Protein AF-A0A8W8KBP3-F1 (afdb_monomer_lite)

InterPro domains:
  IPR012340 Nucleic acid-binding, OB-fold [G3DSA:2.40.50.140] (1-63)
  IPR012340 Nucleic acid-binding, OB-fold [SSF50249] (2-58)

Radius of gyration: 18.98 Å; chains: 1; bounding box: 40×26×68 Å

Organism: Magallana gigas (NCBI:txid29159)

Structure (mmCIF, N/CA/C/O backbone):
data_AF-A0A8W8KBP3-F1
#
_entry.id   AF-A0A8W8KBP3-F1
#
loop_
_atom_site.group_PDB
_atom_site.id
_atom_site.type_symbol
_atom_site.label_atom_id
_atom_site.label_alt_id
_atom_site.label_comp_id
_atom_site.label_asym_id
_atom_site.label_entity_id
_atom_site.label_seq_id
_atom_site.pdbx_PDB_ins_code
_atom_site.Cartn_x
_atom_site.Cartn_y
_atom_site.Cartn_z
_atom_site.occupancy
_atom_site.B_iso_or_equiv
_atom_site.auth_seq_id
_atom_site.auth_comp_id
_atom_site.auth_asym_id
_atom_site.auth_atom_id
_atom_site.pdbx_PDB_model_num
ATOM 1 N N . LEU A 1 1 ? 0.938 -10.047 -3.926 1.00 92.31 1 LEU A N 1
ATOM 2 C CA . LEU A 1 1 ? 1.509 -10.895 -5.000 1.00 92.31 1 LEU A CA 1
ATOM 3 C C . LEU A 1 1 ? 0.860 -10.536 -6.331 1.00 92.31 1 LEU A C 1
ATOM 5 O O . LEU A 1 1 ? -0.347 -10.329 -6.359 1.00 92.31 1 LEU A O 1
ATOM 9 N N . ILE A 1 2 ? 1.634 -10.476 -7.415 1.00 94.94 2 ILE A N 1
ATOM 10 C CA . ILE A 1 2 ? 1.160 -10.215 -8.781 1.00 94.94 2 ILE A CA 1
ATOM 11 C C . ILE A 1 2 ? 1.545 -11.420 -9.650 1.00 94.94 2 ILE A C 1
ATOM 13 O O . ILE A 1 2 ? 2.617 -11.427 -10.263 1.00 94.94 2 ILE A O 1
ATOM 17 N N . PRO A 1 3 ? 0.685 -12.458 -9.703 1.00 94.19 3 PRO A N 1
ATOM 18 C CA . PRO A 1 3 ? 1.053 -13.760 -10.260 1.00 94.19 3 PRO A CA 1
ATOM 19 C C . PRO A 1 3 ? 1.500 -13.702 -11.721 1.00 94.19 3 PRO A C 1
ATOM 21 O O . PRO A 1 3 ? 2.445 -14.385 -12.094 1.00 94.19 3 PRO A O 1
ATOM 24 N N . LYS A 1 4 ? 0.874 -12.834 -12.530 1.00 93.56 4 LYS A N 1
ATOM 25 C CA . LYS A 1 4 ? 1.176 -12.682 -13.964 1.00 93.56 4 LYS A CA 1
ATOM 26 C C . LYS A 1 4 ? 2.659 -12.404 -14.246 1.00 93.56 4 LYS A C 1
ATOM 28 O O . LYS A 1 4 ? 3.156 -12.819 -15.285 1.00 93.56 4 LYS A O 1
ATOM 33 N N . TYR A 1 5 ? 3.340 -11.703 -13.342 1.00 93.06 5 TYR A N 1
ATOM 34 C CA . TYR A 1 5 ? 4.740 -11.309 -13.510 1.00 93.06 5 TYR A CA 1
ATOM 35 C C . TYR A 1 5 ? 5.677 -12.004 -12.514 1.00 93.06 5 TYR A C 1
ATOM 37 O O . TYR A 1 5 ? 6.870 -11.728 -12.525 1.00 93.06 5 TYR A O 1
ATOM 45 N N . GLY A 1 6 ? 5.154 -12.866 -11.632 1.00 93.94 6 GLY A N 1
ATOM 46 C CA . GLY A 1 6 ? 5.939 -13.457 -10.544 1.00 93.94 6 GLY A CA 1
ATOM 47 C C . GLY A 1 6 ? 6.524 -12.415 -9.582 1.00 93.94 6 GLY A C 1
ATOM 48 O O . GLY A 1 6 ? 7.586 -12.643 -9.016 1.00 93.94 6 GLY A O 1
ATOM 49 N N . LEU A 1 7 ? 5.865 -11.259 -9.430 1.00 93.31 7 LEU A N 1
ATOM 50 C CA . LEU A 1 7 ? 6.360 -10.143 -8.623 1.00 93.31 7 LEU A CA 1
ATOM 51 C C . LEU A 1 7 ? 5.599 -10.015 -7.307 1.00 93.31 7 LEU A C 1
ATOM 53 O O . LEU A 1 7 ? 4.368 -10.088 -7.258 1.00 93.31 7 LEU A O 1
ATOM 57 N N . GLU A 1 8 ? 6.339 -9.725 -6.249 1.00 94.12 8 GLU A N 1
ATOM 58 C CA . GLU A 1 8 ? 5.795 -9.230 -4.992 1.00 94.12 8 GLU A CA 1
ATOM 59 C C . GLU A 1 8 ? 5.972 -7.718 -4.929 1.00 94.12 8 GLU A C 1
ATOM 61 O O . GLU A 1 8 ? 6.976 -7.170 -5.380 1.00 94.12 8 GLU A O 1
ATOM 66 N N . ALA A 1 9 ? 4.954 -7.030 -4.425 1.00 92.62 9 ALA A N 1
ATOM 67 C CA . ALA A 1 9 ? 4.946 -5.584 -4.381 1.00 92.62 9 ALA A CA 1
ATOM 68 C C . ALA A 1 9 ? 4.198 -5.116 -3.136 1.00 92.62 9 ALA A C 1
ATOM 70 O O . ALA A 1 9 ? 3.154 -5.674 -2.788 1.00 92.62 9 ALA A O 1
ATOM 71 N N . THR A 1 10 ? 4.740 -4.090 -2.488 1.00 93.75 10 THR A N 1
ATOM 72 C CA . THR A 1 10 ? 4.182 -3.511 -1.266 1.00 93.75 10 THR A CA 1
ATOM 73 C C . THR A 1 10 ? 3.293 -2.332 -1.624 1.00 93.75 10 THR A C 1
ATOM 75 O O . THR A 1 10 ? 3.742 -1.413 -2.313 1.00 93.75 10 THR A O 1
ATOM 78 N N . LEU A 1 11 ? 2.048 -2.354 -1.148 1.00 93.06 11 LEU A N 1
ATOM 79 C CA . LEU A 1 11 ? 1.147 -1.205 -1.163 1.00 93.06 11 LEU A CA 1
ATOM 80 C C . LEU A 1 11 ? 1.235 -0.511 0.195 1.00 93.06 11 LEU A C 1
ATOM 82 O O . LEU A 1 11 ? 0.902 -1.103 1.217 1.00 93.06 11 LEU A O 1
ATOM 86 N N . TYR A 1 12 ? 1.700 0.733 0.200 1.00 92.12 12 TYR A N 1
ATOM 87 C CA . TYR A 1 12 ? 1.754 1.538 1.414 1.00 92.12 12 TYR A CA 1
ATOM 88 C C . TYR A 1 12 ? 0.391 2.188 1.648 1.00 92.12 12 TYR A C 1
ATOM 90 O O . TYR A 1 12 ? -0.088 2.935 0.797 1.00 92.12 12 TYR A O 1
ATOM 98 N N . LEU A 1 13 ? -0.216 1.906 2.800 1.00 89.62 13 LEU A N 1
ATOM 99 C CA . LEU A 1 13 ? -1.507 2.460 3.227 1.00 89.62 13 LEU A CA 1
ATOM 100 C C . LEU A 1 13 ? -1.344 3.794 3.977 1.00 89.62 13 LEU A C 1
ATOM 102 O O . LEU A 1 13 ? -2.099 4.096 4.893 1.00 89.62 13 LEU A O 1
ATOM 106 N N . ASP A 1 14 ? -0.325 4.572 3.614 1.00 80.81 14 ASP A N 1
ATOM 107 C CA . ASP A 1 14 ? -0.075 5.888 4.196 1.00 80.81 14 ASP A CA 1
ATOM 108 C C . ASP A 1 14 ? -0.717 6.957 3.312 1.00 80.81 14 ASP A C 1
ATOM 110 O O . ASP A 1 14 ? -0.394 7.087 2.125 1.00 80.81 14 ASP A O 1
ATOM 114 N N . SER A 1 15 ? -1.653 7.708 3.884 1.00 78.25 15 SER A N 1
ATOM 115 C CA . SER A 1 15 ? -2.262 8.848 3.224 1.00 78.25 15 SER A CA 1
ATOM 116 C C . SER A 1 15 ? -2.594 9.946 4.217 1.00 78.25 15 SER A C 1
ATOM 118 O O . SER A 1 15 ? -3.060 9.704 5.324 1.00 78.25 15 SER A O 1
ATOM 120 N N . LYS A 1 16 ? -2.435 11.193 3.772 1.00 81.25 16 LYS A N 1
ATOM 121 C CA . LYS A 1 16 ? -2.890 12.368 4.526 1.00 81.25 16 LYS A CA 1
ATOM 122 C C . LYS A 1 16 ? -4.409 12.543 4.483 1.00 81.25 16 LYS A C 1
ATOM 124 O O . LYS A 1 16 ? -4.946 13.328 5.256 1.00 81.25 16 LYS A O 1
ATOM 129 N N . THR A 1 17 ? -5.078 11.894 3.531 1.00 83.12 17 THR A N 1
ATOM 130 C CA . THR A 1 17 ? -6.500 12.106 3.218 1.00 83.12 17 THR A CA 1
ATOM 131 C C . THR A 1 17 ? -7.410 11.014 3.758 1.00 83.12 17 THR A C 1
ATOM 133 O O . THR A 1 17 ? -8.594 11.273 3.948 1.00 83.12 17 THR A O 1
ATOM 136 N N . VAL A 1 18 ?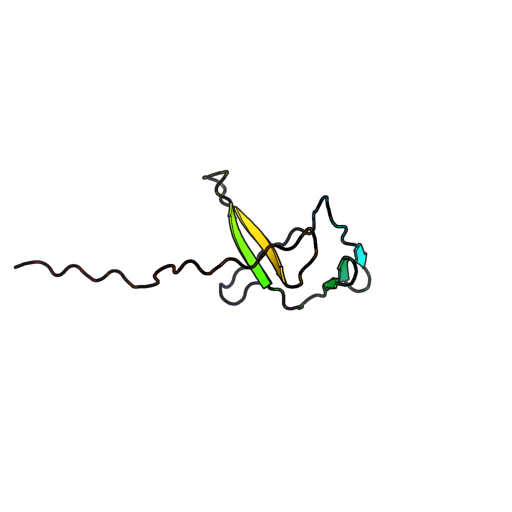 -6.885 9.809 3.989 1.00 89.94 18 VAL A N 1
ATOM 137 C CA . VAL A 1 18 ? -7.666 8.657 4.444 1.00 89.94 18 VAL A CA 1
ATOM 138 C C . VAL A 1 18 ? -6.940 7.930 5.563 1.00 89.94 18 VAL A C 1
ATOM 140 O O . VAL A 1 18 ? -5.714 7.835 5.551 1.00 89.94 18 VAL A O 1
ATOM 143 N N . THR A 1 19 ? -7.714 7.388 6.495 1.00 92.88 19 THR A N 1
ATOM 144 C CA . THR A 1 19 ? -7.208 6.596 7.614 1.00 92.88 19 THR A CA 1
ATOM 145 C C . THR A 1 19 ? -7.553 5.132 7.384 1.00 92.88 19 THR A C 1
ATOM 147 O O . THR A 1 19 ? -8.684 4.812 7.010 1.00 92.88 19 THR A O 1
ATOM 150 N N . PHE A 1 20 ? -6.575 4.259 7.606 1.00 93.81 20 PHE A N 1
ATOM 151 C CA . PHE A 1 20 ? -6.772 2.817 7.662 1.00 93.81 20 PHE A CA 1
ATOM 152 C C . PHE A 1 20 ? -6.699 2.367 9.118 1.00 93.81 20 PHE A C 1
ATOM 154 O O . PHE A 1 20 ? -5.743 2.691 9.823 1.00 93.81 20 PHE A O 1
ATOM 161 N N . GLU A 1 21 ? -7.715 1.639 9.561 1.00 94.81 21 GLU A N 1
ATOM 162 C CA . GLU A 1 21 ? -7.761 1.019 10.881 1.00 94.81 21 GLU A CA 1
ATOM 163 C C . GLU A 1 21 ? -7.360 -0.448 10.758 1.00 94.81 21 GLU A C 1
ATOM 165 O O . GLU A 1 21 ? -7.927 -1.192 9.954 1.00 94.81 21 GLU A O 1
ATOM 170 N N . TYR A 1 22 ? -6.367 -0.850 11.548 1.00 95.25 22 TYR A N 1
ATOM 171 C CA . TYR A 1 22 ? -5.886 -2.223 11.580 1.00 95.25 22 TYR A CA 1
ATOM 172 C C . TYR A 1 22 ? -6.558 -2.999 12.712 1.00 95.25 22 TYR A C 1
ATOM 174 O O . TYR A 1 22 ? -6.471 -2.600 13.873 1.00 95.25 22 TYR A O 1
ATOM 182 N N . ASP A 1 23 ? -7.187 -4.121 12.368 1.00 96.00 23 ASP A N 1
ATOM 183 C CA . ASP A 1 23 ? -7.704 -5.097 13.325 1.00 96.00 23 ASP A CA 1
ATOM 184 C C . ASP A 1 23 ? -6.674 -6.220 13.511 1.00 96.00 23 ASP A C 1
ATOM 186 O O . ASP A 1 23 ? -6.399 -6.990 12.585 1.00 96.00 23 ASP A O 1
ATOM 190 N N . GLU A 1 24 ? -6.095 -6.306 14.711 1.00 95.38 24 GLU A N 1
ATOM 191 C CA . GLU A 1 24 ? -5.074 -7.304 15.045 1.00 95.38 24 GLU A CA 1
ATOM 19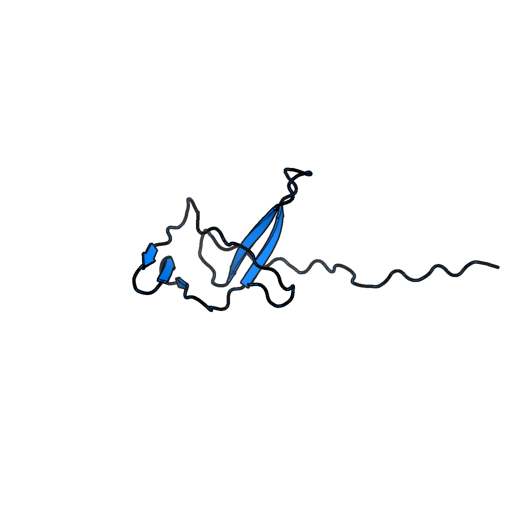2 C C . GLU A 1 24 ? -5.626 -8.727 15.191 1.00 95.38 24 GLU A C 1
ATOM 194 O O . GLU A 1 24 ? -4.871 -9.676 14.993 1.00 95.38 24 GLU A O 1
ATOM 199 N N . GLN A 1 25 ? -6.906 -8.892 15.545 1.00 95.31 25 GLN A N 1
ATOM 200 C CA . GLN A 1 25 ? -7.511 -10.213 15.745 1.00 95.31 25 GLN A CA 1
ATOM 201 C C . GLN A 1 25 ? -7.832 -10.867 14.404 1.00 95.31 25 GLN A C 1
ATOM 203 O O . GLN A 1 25 ? -7.507 -12.031 14.181 1.00 95.31 25 GLN A O 1
ATOM 208 N N . GLU A 1 26 ? -8.430 -10.097 13.497 1.00 94.69 26 GLU A N 1
ATOM 209 C CA . GLU A 1 26 ? -8.860 -10.587 12.185 1.00 94.69 26 GLU A CA 1
ATOM 210 C C . GLU A 1 26 ? -7.792 -10.388 11.093 1.00 94.69 26 GLU A C 1
ATOM 212 O O . GLU A 1 26 ? -7.957 -10.855 9.965 1.00 94.69 26 GLU A O 1
ATOM 217 N N . HIS A 1 27 ? -6.694 -9.689 11.404 1.00 94.56 27 HIS A N 1
ATOM 218 C CA . HIS A 1 27 ? -5.653 -9.285 10.452 1.00 94.56 27 HIS A CA 1
ATOM 219 C C . HIS A 1 27 ? -6.218 -8.537 9.235 1.00 94.56 27 HIS A C 1
ATOM 221 O O . HIS A 1 27 ? -5.847 -8.801 8.085 1.00 94.56 27 HIS A O 1
ATOM 227 N N . THR A 1 28 ? -7.122 -7.587 9.486 1.00 96.25 28 THR A N 1
ATOM 228 C CA . THR A 1 28 ? -7.780 -6.803 8.431 1.00 96.25 28 THR A CA 1
ATOM 229 C C . THR A 1 28 ? -7.404 -5.332 8.489 1.00 96.25 28 THR A C 1
ATOM 231 O O . THR A 1 28 ? -7.058 -4.800 9.539 1.00 96.25 28 THR A O 1
ATOM 234 N N . GLN A 1 29 ? -7.452 -4.674 7.333 1.00 95.44 29 GLN A N 1
ATOM 235 C CA . GLN A 1 29 ? -7.276 -3.227 7.211 1.00 95.44 29 GLN A CA 1
ATOM 236 C C . GLN A 1 29 ? -8.589 -2.632 6.713 1.00 95.44 29 GLN A C 1
ATOM 238 O O . GLN A 1 29 ? -9.063 -3.014 5.643 1.00 95.44 29 GLN A O 1
ATOM 243 N N . THR A 1 30 ? -9.176 -1.702 7.457 1.00 95.31 30 THR A N 1
ATOM 244 C CA . THR A 1 30 ? -10.481 -1.115 7.131 1.00 95.31 30 THR A CA 1
ATOM 245 C C . THR A 1 30 ? -10.346 0.368 6.825 1.00 95.31 30 THR A C 1
ATOM 247 O O . THR A 1 30 ? -9.671 1.103 7.539 1.00 95.31 30 THR A O 1
ATOM 250 N N . CYS A 1 31 ? -10.996 0.821 5.755 1.00 93.94 31 CYS A N 1
ATOM 251 C CA . CYS A 1 31 ? -11.101 2.230 5.392 1.00 93.94 31 CYS A CA 1
ATOM 252 C C . CYS A 1 31 ? 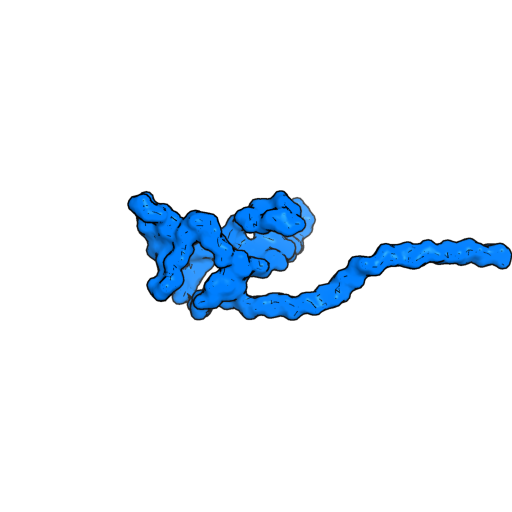-12.542 2.531 4.965 1.00 93.94 31 CYS A C 1
ATOM 254 O O . CYS A 1 31 ? -12.980 2.138 3.877 1.00 93.94 31 CYS A O 1
ATOM 256 N N . GLY A 1 32 ? -13.298 3.195 5.844 1.00 90.19 32 GLY A N 1
ATOM 257 C CA . GLY A 1 32 ? -14.732 3.421 5.655 1.00 90.19 32 GLY A CA 1
ATOM 258 C C . GLY A 1 32 ? -15.488 2.098 5.503 1.00 90.19 32 GLY A C 1
ATOM 259 O O . GLY A 1 32 ? -15.460 1.253 6.388 1.00 90.19 32 GLY A O 1
ATOM 260 N N . GLU A 1 33 ? -16.140 1.901 4.357 1.00 91.44 33 GLU A N 1
ATOM 261 C CA . GLU A 1 33 ? -16.904 0.681 4.048 1.00 91.44 33 GLU A CA 1
ATOM 262 C C . GLU A 1 33 ? -16.060 -0.444 3.420 1.00 91.44 33 GLU A C 1
ATOM 264 O O . GLU A 1 33 ? -16.582 -1.521 3.120 1.00 91.44 33 GLU A O 1
ATOM 269 N N . LYS A 1 34 ? -14.774 -0.205 3.132 1.00 93.75 34 LYS A N 1
ATOM 270 C CA . LYS A 1 34 ? -13.899 -1.188 2.478 1.00 93.75 34 LYS A CA 1
ATOM 271 C C . LYS A 1 34 ? -13.029 -1.882 3.513 1.00 93.75 34 LYS A C 1
ATOM 273 O O . LYS A 1 34 ? -12.267 -1.229 4.217 1.00 93.75 34 LYS A O 1
ATOM 278 N N . VAL A 1 35 ? -13.113 -3.206 3.545 1.00 95.69 35 VAL A N 1
ATOM 279 C CA . VAL A 1 35 ? -12.290 -4.069 4.396 1.00 95.69 35 VAL A CA 1
ATOM 280 C C . VAL A 1 35 ? -11.368 -4.874 3.493 1.00 95.69 35 VAL A C 1
ATOM 282 O O . VAL A 1 35 ? -11.842 -5.524 2.563 1.00 95.69 35 VAL A O 1
ATOM 285 N N . PHE A 1 3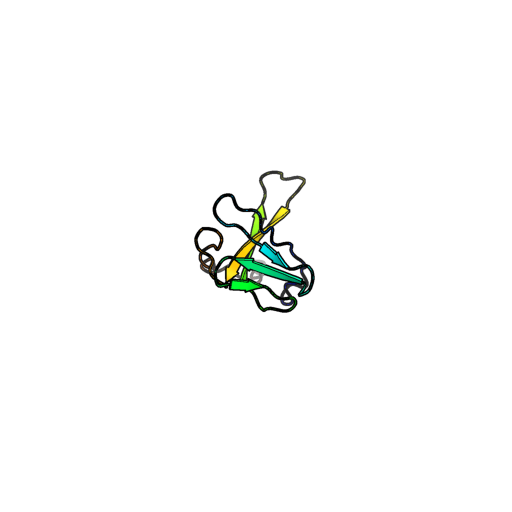6 ? -10.069 -4.822 3.761 1.00 95.62 36 PHE A N 1
ATOM 286 C CA . PHE A 1 36 ? -9.059 -5.637 3.098 1.00 95.62 36 PHE A CA 1
ATOM 287 C C . PHE A 1 36 ? -8.718 -6.826 3.976 1.00 95.62 36 PHE A C 1
ATOM 289 O O . PHE A 1 36 ? -8.310 -6.666 5.131 1.00 95.62 36 PHE A O 1
ATOM 296 N N . ARG A 1 37 ? -8.842 -8.014 3.397 1.00 95.75 37 ARG A N 1
ATOM 297 C CA . ARG A 1 37 ? -8.470 -9.283 4.009 1.00 95.75 37 ARG A CA 1
ATOM 298 C C . ARG A 1 37 ? -7.306 -9.900 3.256 1.00 95.75 37 ARG A C 1
ATOM 300 O O . ARG A 1 37 ? -7.053 -9.620 2.081 1.00 95.75 37 ARG A O 1
ATOM 307 N N . VAL A 1 38 ? -6.591 -10.780 3.942 1.00 94.38 38 VAL A N 1
ATOM 308 C CA . VAL A 1 38 ? -5.570 -11.599 3.292 1.00 94.38 38 VAL A CA 1
ATOM 309 C C . VAL A 1 38 ? -6.233 -12.414 2.176 1.00 94.38 38 VAL A C 1
ATOM 311 O O . VAL A 1 38 ? -7.322 -12.951 2.354 1.00 94.38 38 VAL A O 1
ATOM 314 N N . PHE A 1 39 ? -5.562 -12.498 1.026 1.00 92.94 39 PHE A N 1
ATOM 315 C CA . PHE A 1 39 ? -6.027 -13.169 -0.198 1.00 92.94 39 PHE A CA 1
ATOM 316 C C . PHE A 1 39 ? -7.151 -12.476 -0.976 1.00 92.94 39 PHE A C 1
ATOM 318 O O . PHE A 1 39 ? -7.560 -13.000 -2.016 1.00 92.94 39 PHE A O 1
ATOM 325 N N . ASP A 1 40 ? -7.582 -11.279 -0.571 1.00 94.62 40 ASP A N 1
ATOM 326 C CA . ASP A 1 40 ? -8.478 -10.486 -1.406 1.00 94.62 40 ASP A CA 1
ATOM 327 C C . ASP A 1 40 ? -7.814 -10.125 -2.737 1.00 94.62 40 ASP A C 1
ATOM 329 O O . ASP A 1 40 ? -6.640 -9.743 -2.826 1.00 94.62 40 ASP A O 1
ATOM 333 N N . ARG A 1 41 ? -8.600 -10.227 -3.808 1.00 95.06 41 ARG A N 1
ATOM 334 C CA . ARG A 1 41 ? -8.172 -9.772 -5.124 1.00 95.06 41 ARG A CA 1
ATOM 335 C C . ARG A 1 41 ? -8.285 -8.253 -5.185 1.00 95.06 41 ARG A C 1
ATOM 337 O O . ARG A 1 41 ? -9.374 -7.704 -5.070 1.00 95.06 41 ARG A O 1
ATOM 344 N N . VAL A 1 42 ? -7.167 -7.601 -5.475 1.00 95.31 42 VAL A N 1
ATOM 345 C CA . VAL A 1 42 ? -7.092 -6.156 -5.715 1.00 95.31 42 VAL A CA 1
ATOM 346 C C . VAL A 1 42 ? -6.549 -5.871 -7.110 1.00 95.31 42 VAL A C 1
ATOM 348 O O . VAL A 1 42 ? -5.790 -6.668 -7.673 1.00 95.31 42 VAL A O 1
ATOM 351 N N . ILE A 1 43 ? -6.930 -4.728 -7.675 1.00 95.25 43 ILE A N 1
ATOM 352 C CA . ILE A 1 43 ? -6.327 -4.201 -8.900 1.00 95.25 43 ILE A CA 1
ATOM 353 C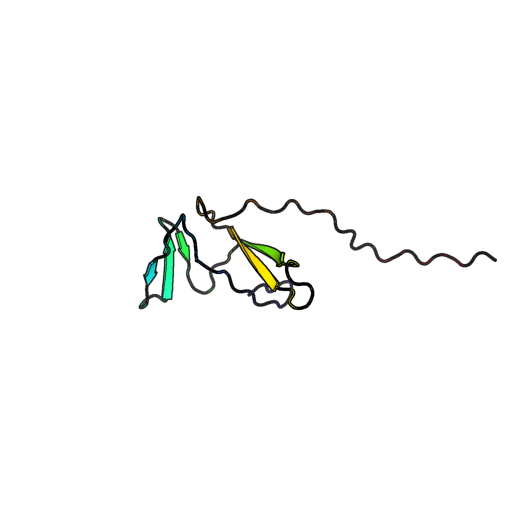 C . ILE A 1 43 ? -5.373 -3.088 -8.497 1.00 95.25 43 ILE A C 1
ATOM 355 O O . ILE A 1 43 ? -5.763 -2.131 -7.828 1.00 95.25 43 ILE A O 1
ATOM 359 N N . VAL A 1 44 ? -4.119 -3.215 -8.920 1.00 95.25 44 VAL A N 1
ATOM 360 C CA . VAL A 1 44 ? -3.066 -2.238 -8.647 1.00 95.25 44 VAL A CA 1
ATOM 361 C C . VAL A 1 44 ? -2.464 -1.731 -9.946 1.00 95.25 44 VAL A C 1
ATOM 363 O O . VAL A 1 44 ? -2.357 -2.461 -10.932 1.00 95.25 44 VAL A O 1
ATOM 366 N N . GLN A 1 45 ? -2.029 -0.480 -9.924 1.00 94.62 45 GLN A N 1
ATOM 367 C CA . GLN A 1 45 ? -1.178 0.106 -10.942 1.00 94.62 45 GLN A CA 1
ATOM 368 C C . GLN A 1 45 ? 0.275 0.021 -10.475 1.00 94.62 45 GLN A C 1
ATOM 370 O O . GLN A 1 45 ? 0.593 0.361 -9.333 1.00 94.62 45 GLN A O 1
ATOM 375 N N . LEU A 1 46 ? 1.155 -0.420 -11.372 1.00 93.06 46 LEU A N 1
ATOM 376 C CA . LEU A 1 46 ? 2.598 -0.463 -11.152 1.00 93.06 46 LEU A CA 1
ATOM 377 C C . LEU A 1 46 ? 3.274 0.666 -11.920 1.00 93.06 46 LEU A C 1
ATOM 379 O O . LEU A 1 46 ? 2.899 0.981 -13.050 1.00 93.06 46 LEU A O 1
ATOM 383 N N . THR A 1 47 ? 4.279 1.287 -11.319 1.00 91.62 47 THR A N 1
ATOM 384 C CA . THR A 1 47 ? 5.098 2.318 -11.965 1.00 91.62 47 THR A CA 1
ATOM 385 C C . THR A 1 47 ? 6.517 2.234 -11.424 1.00 91.62 47 THR A C 1
ATOM 387 O O . THR A 1 47 ? 6.721 1.850 -10.275 1.00 91.62 47 THR A O 1
ATOM 390 N N . ILE A 1 48 ? 7.506 2.570 -12.247 1.00 92.19 48 ILE A N 1
ATOM 391 C CA . ILE A 1 48 ? 8.894 2.681 -11.799 1.00 92.19 48 ILE A CA 1
ATOM 392 C C . ILE A 1 48 ? 9.156 4.147 -11.471 1.00 92.19 48 ILE A C 1
ATOM 394 O O . ILE A 1 48 ? 9.064 5.002 -12.350 1.00 92.19 48 ILE A O 1
ATOM 398 N N . ASP A 1 49 ? 9.480 4.430 -10.215 1.00 91.31 49 ASP A N 1
ATOM 399 C CA . ASP A 1 49 ? 10.021 5.723 -9.818 1.00 91.31 49 ASP A CA 1
ATOM 400 C C . ASP A 1 49 ? 11.505 5.775 -10.206 1.00 91.31 49 ASP A C 1
ATOM 402 O O . ASP A 1 49 ? 12.316 4.960 -9.753 1.00 91.31 49 ASP A O 1
ATOM 406 N N . GLN A 1 50 ? 11.832 6.717 -11.092 1.00 93.62 50 GLN A N 1
ATOM 407 C CA . GLN A 1 50 ? 13.173 6.941 -11.636 1.00 93.62 50 GLN A CA 1
ATOM 408 C C . GLN A 1 50 ? 13.821 8.222 -11.092 1.00 93.62 50 GLN A C 1
ATOM 410 O O . GLN A 1 50 ? 14.829 8.673 -11.634 1.00 93.62 50 GLN A O 1
ATOM 415 N N . SER A 1 51 ? 13.267 8.817 -10.029 1.00 93.19 51 SER A N 1
ATOM 416 C CA . SER A 1 51 ? 13.829 10.014 -9.386 1.00 93.19 51 SER A CA 1
ATOM 417 C C . SER A 1 51 ? 15.286 9.827 -8.938 1.00 93.19 51 SER A C 1
ATOM 419 O O . SER A 1 51 ? 16.071 10.774 -8.976 1.00 93.19 51 SER A O 1
ATOM 421 N N . ASN A 1 52 ? 15.675 8.597 -8.582 1.00 90.69 52 ASN A N 1
ATOM 422 C CA . ASN A 1 52 ? 17.057 8.194 -8.346 1.00 90.69 52 ASN A CA 1
ATOM 423 C C . ASN A 1 52 ? 17.459 7.085 -9.330 1.00 90.69 52 ASN A C 1
ATOM 425 O O . ASN A 1 52 ? 17.071 5.930 -9.172 1.00 90.69 52 ASN A O 1
ATOM 429 N N . LEU A 1 53 ? 18.285 7.423 -10.325 1.00 88.12 53 LEU A N 1
ATOM 430 C CA . LEU A 1 53 ? 18.691 6.488 -11.384 1.00 88.12 53 LEU A CA 1
ATOM 431 C C . LEU A 1 53 ? 19.478 5.267 -10.881 1.00 88.12 53 LEU A C 1
ATOM 433 O O . LEU A 1 53 ? 19.453 4.226 -11.529 1.00 88.12 53 LEU A O 1
ATOM 437 N N . GLN A 1 54 ? 20.168 5.372 -9.742 1.00 90.81 54 GLN A N 1
ATOM 438 C CA . GLN A 1 54 ? 20.886 4.240 -9.142 1.00 90.81 54 GLN A CA 1
ATOM 439 C C . GLN A 1 54 ? 19.961 3.336 -8.317 1.00 90.81 54 GLN A C 1
ATOM 441 O O . GLN A 1 54 ? 20.273 2.170 -8.100 1.00 90.81 54 GLN A O 1
ATOM 446 N N . HIS A 1 55 ? 18.824 3.870 -7.868 1.00 87.44 55 HIS A N 1
ATOM 447 C CA . HIS A 1 55 ? 17.889 3.200 -6.970 1.00 87.44 55 HIS A CA 1
ATOM 448 C C . HIS A 1 55 ? 16.476 3.288 -7.543 1.00 87.44 55 HIS A C 1
ATOM 450 O O . HIS A 1 55 ? 15.595 3.937 -6.977 1.00 87.44 55 HIS A O 1
ATOM 456 N N . LEU A 1 56 ? 16.271 2.632 -8.687 1.00 91.94 56 LEU A N 1
ATOM 457 C CA . LEU A 1 56 ? 14.946 2.496 -9.283 1.00 91.94 56 LEU A CA 1
ATOM 458 C C . LEU A 1 56 ? 14.016 1.775 -8.305 1.00 91.94 56 LEU A C 1
ATOM 460 O O . LEU A 1 56 ? 14.339 0.691 -7.815 1.00 91.94 56 LEU A O 1
ATOM 464 N N . LYS A 1 57 ? 12.851 2.365 -8.035 1.00 91.44 57 LYS A N 1
ATOM 465 C CA . LYS A 1 57 ? 11.898 1.833 -7.057 1.00 91.44 57 LYS A CA 1
ATOM 466 C C . LYS A 1 57 ? 10.588 1.456 -7.733 1.00 91.44 57 LYS A C 1
ATOM 468 O O . LYS A 1 57 ? 9.980 2.269 -8.424 1.00 91.44 57 LYS A O 1
ATOM 473 N N . LEU A 1 58 ? 10.121 0.231 -7.495 1.00 92.25 58 LEU A N 1
ATOM 474 C CA . LEU A 1 58 ? 8.772 -0.167 -7.886 1.00 92.25 58 LEU A CA 1
ATOM 475 C C . LEU A 1 58 ? 7.764 0.522 -6.961 1.00 92.25 58 LEU A C 1
ATOM 477 O O . LEU A 1 58 ? 7.734 0.269 -5.756 1.00 92.25 58 LEU A O 1
ATOM 481 N N . GLN A 1 59 ? 6.939 1.391 -7.531 1.00 92.94 59 GLN A N 1
ATOM 482 C CA . GLN A 1 59 ? 5.833 2.040 -6.847 1.00 92.94 59 GLN A CA 1
ATOM 483 C C . GLN A 1 59 ? 4.522 1.351 -7.223 1.00 92.94 59 GLN A C 1
ATOM 485 O O . GLN A 1 59 ? 4.248 1.096 -8.398 1.00 92.94 59 GLN A O 1
ATOM 490 N N . THR A 1 60 ? 3.695 1.079 -6.217 1.00 94.44 60 THR A N 1
ATOM 491 C CA . THR A 1 60 ? 2.352 0.532 -6.404 1.00 94.44 60 THR A CA 1
ATOM 492 C C . THR A 1 60 ? 1.302 1.545 -5.978 1.00 94.44 60 THR A C 1
ATOM 494 O O . THR A 1 60 ? 1.505 2.313 -5.035 1.00 94.44 60 THR A O 1
ATOM 497 N N . LYS A 1 61 ? 0.184 1.572 -6.700 1.00 94.44 61 LYS A N 1
ATOM 498 C CA . LYS A 1 61 ? -0.984 2.395 -6.374 1.00 94.44 61 LYS A CA 1
ATOM 499 C C . LYS A 1 61 ? -2.242 1.549 -6.499 1.00 94.44 61 LYS A C 1
ATOM 501 O O . LYS A 1 61 ? -2.340 0.724 -7.407 1.00 94.44 61 LYS A O 1
ATOM 506 N N . LEU A 1 62 ? -3.195 1.741 -5.594 1.00 95.31 62 LEU A N 1
ATOM 507 C CA . LEU A 1 62 ? -4.459 1.012 -5.616 1.00 95.31 62 LEU A CA 1
ATOM 508 C C . LEU A 1 62 ? -5.368 1.558 -6.722 1.00 95.31 62 LEU A C 1
ATOM 510 O O . LEU A 1 62 ? -5.521 2.769 -6.840 1.00 95.31 62 LEU A O 1
ATOM 514 N N . VAL A 1 63 ? -5.988 0.677 -7.502 1.00 95.81 63 VAL A N 1
ATOM 515 C CA . VAL A 1 63 ? -7.030 1.034 -8.479 1.00 95.81 63 VAL A CA 1
ATOM 516 C C . VAL A 1 63 ? -8.381 0.550 -7.961 1.00 95.81 63 VAL A C 1
ATOM 518 O O . VAL A 1 63 ? -9.286 1.357 -7.757 1.00 95.81 63 VAL A O 1
ATOM 521 N N . GLU A 1 64 ? -8.489 -0.750 -7.662 1.00 94.88 64 GLU A N 1
ATOM 522 C CA . GLU A 1 64 ? -9.689 -1.356 -7.078 1.00 94.88 64 GLU A CA 1
ATOM 523 C C . GLU A 1 64 ? -9.352 -2.203 -5.839 1.00 94.88 64 GLU A C 1
ATOM 525 O O . GLU A 1 64 ? -8.375 -2.958 -5.880 1.00 94.88 64 GLU A O 1
ATOM 530 N N . PRO A 1 65 ? -10.159 -2.130 -4.762 1.00 94.94 65 PRO A N 1
ATOM 531 C CA . PRO A 1 65 ? -11.377 -1.324 -4.625 1.00 94.94 65 PRO A CA 1
ATOM 532 C C . PRO A 1 65 ? -11.099 0.188 -4.607 1.00 94.94 65 PRO A C 1
ATOM 534 O O . PRO A 1 65 ? -10.044 0.646 -4.171 1.00 94.94 65 PRO A O 1
ATOM 537 N N . LYS A 1 66 ? -12.048 0.973 -5.130 1.00 93.75 66 LYS A N 1
ATOM 538 C CA . LYS A 1 66 ? -11.915 2.430 -5.183 1.00 93.75 66 LYS A CA 1
ATOM 539 C C . LYS A 1 66 ? -12.139 3.023 -3.792 1.00 93.75 66 LYS A C 1
ATOM 541 O O . LYS A 1 66 ? -13.205 2.837 -3.210 1.00 93.75 66 LYS A O 1
ATOM 546 N N . ILE A 1 67 ? -11.142 3.752 -3.307 1.00 93.25 67 ILE A N 1
ATOM 547 C CA . ILE A 1 67 ? -11.167 4.530 -2.072 1.00 93.25 67 ILE A CA 1
ATOM 548 C C . ILE A 1 67 ? -10.962 5.988 -2.461 1.00 93.25 67 ILE A C 1
ATOM 550 O O . ILE A 1 67 ? -9.977 6.336 -3.122 1.00 93.25 67 ILE A O 1
ATOM 554 N N . GLU A 1 68 ? -11.911 6.838 -2.089 1.00 90.69 68 GLU A N 1
ATOM 555 C CA . GLU A 1 68 ? -11.839 8.264 -2.389 1.00 90.69 68 GLU A CA 1
ATOM 556 C C . GLU A 1 68 ? -10.624 8.894 -1.706 1.00 90.69 68 GLU A C 1
ATOM 558 O O . GLU A 1 68 ? -10.356 8.651 -0.537 1.00 90.69 68 GLU A O 1
ATOM 563 N N . GLY A 1 69 ? -9.844 9.670 -2.460 1.00 90.50 69 GLY A N 1
ATOM 564 C CA . GLY A 1 69 ? -8.626 10.294 -1.942 1.00 90.50 69 GLY A CA 1
ATOM 565 C C . GLY A 1 69 ? -7.413 9.365 -1.808 1.00 90.50 69 GLY A C 1
ATOM 566 O O . GLY A 1 69 ? -6.366 9.854 -1.389 1.00 90.50 69 GLY A O 1
ATOM 567 N N . PHE A 1 70 ? -7.511 8.083 -2.186 1.00 93.25 70 PHE A N 1
ATOM 568 C CA . PHE A 1 70 ? -6.393 7.127 -2.137 1.00 93.25 70 PHE A CA 1
ATOM 569 C C . PHE A 1 70 ? -6.185 6.358 -3.446 1.00 93.25 70 PHE A C 1
ATOM 571 O O . PHE A 1 70 ? -5.060 6.282 -3.944 1.00 93.25 70 PHE A O 1
ATOM 578 N N . SER A 1 71 ? -7.253 5.805 -4.029 1.00 93.75 71 SER A N 1
ATOM 579 C CA . SER A 1 71 ? -7.151 5.034 -5.271 1.00 93.75 71 SER A CA 1
ATOM 580 C C . SER A 1 71 ? -6.948 5.937 -6.489 1.00 93.75 71 SER A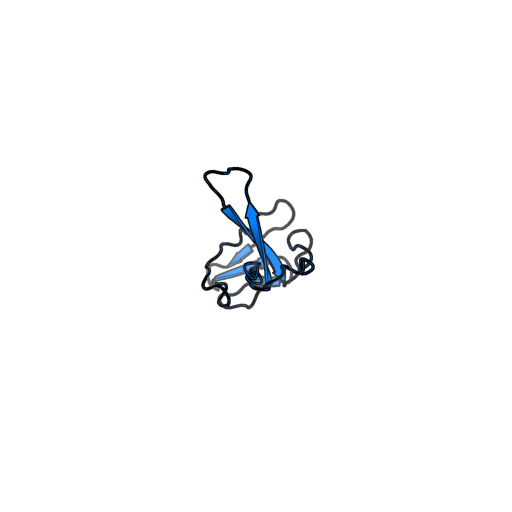 C 1
ATOM 582 O O . SER A 1 71 ? -7.462 7.056 -6.558 1.00 93.75 71 SER A O 1
ATOM 584 N N . VAL A 1 72 ? -6.231 5.426 -7.488 1.00 93.44 72 VAL A N 1
ATOM 585 C CA . VAL A 1 72 ? -5.985 6.095 -8.771 1.00 93.44 72 VAL A CA 1
ATOM 586 C C . VAL A 1 72 ? -6.884 5.531 -9.874 1.00 93.44 72 VAL A C 1
ATOM 588 O O . VAL A 1 72 ? -7.292 4.369 -9.799 1.00 93.44 72 VAL A O 1
ATOM 591 N N . PRO A 1 73 ? -7.214 6.325 -10.909 1.00 93.38 73 PRO A N 1
ATOM 592 C CA . PRO A 1 73 ? -7.909 5.795 -12.074 1.00 93.38 73 PRO A CA 1
ATOM 593 C C . PRO A 1 73 ? -7.049 4.731 -12.779 1.00 93.38 73 PRO A C 1
ATOM 595 O O . PRO A 1 73 ? -5.819 4.809 -12.731 1.00 93.38 73 PRO A O 1
ATOM 598 N N . PRO A 1 74 ? -7.671 3.754 -13.460 1.00 91.06 74 PRO A N 1
ATOM 599 C CA . PRO A 1 74 ? -6.935 2.766 -14.234 1.00 91.06 74 PRO A CA 1
ATOM 600 C C . PRO A 1 74 ? -6.095 3.460 -15.311 1.00 91.06 74 PRO A C 1
ATOM 602 O O . PRO A 1 74 ? -6.578 4.341 -16.025 1.00 91.06 74 PRO A O 1
ATOM 605 N N . SER A 1 75 ? -4.837 3.045 -15.453 1.00 84.44 75 SER A N 1
ATOM 606 C CA . SER A 1 75 ? -3.999 3.495 -16.561 1.00 84.44 75 SER A CA 1
ATOM 607 C C . SER A 1 75 ? -4.578 2.973 -17.874 1.00 84.44 75 SER A C 1
ATOM 609 O O . SER A 1 75 ? -4.751 1.761 -18.028 1.00 84.44 75 SER A O 1
ATOM 611 N N . THR A 1 76 ? -4.846 3.862 -18.831 1.00 76.81 76 THR A N 1
ATOM 612 C CA . THR A 1 76 ? -5.123 3.451 -20.210 1.00 76.81 76 THR A CA 1
ATOM 613 C C . THR A 1 76 ? -3.939 2.628 -20.708 1.00 76.81 76 THR A C 1
ATOM 615 O O . THR A 1 76 ? -2.803 3.086 -20.541 1.00 76.81 76 THR A O 1
ATOM 618 N N . PRO A 1 77 ? -4.150 1.436 -21.287 1.00 61.44 77 PRO A N 1
ATOM 619 C CA . PRO A 1 77 ? -3.053 0.679 -21.860 1.00 61.44 77 PRO A CA 1
ATOM 620 C C . PRO A 1 77 ? -2.451 1.517 -22.987 1.00 61.44 77 PRO A C 1
ATOM 622 O O . PRO A 1 77 ? -3.055 1.693 -24.040 1.00 61.44 77 PRO A O 1
ATOM 625 N N . SER A 1 78 ? -1.266 2.076 -22.754 1.00 51.44 78 SER A N 1
ATOM 626 C CA . SER A 1 78 ? -0.391 2.458 -23.849 1.00 51.44 78 SER A CA 1
ATOM 627 C C . SER A 1 78 ? -0.068 1.168 -24.590 1.00 51.44 78 SER A C 1
ATOM 629 O O . SER A 1 78 ? 0.444 0.235 -23.970 1.00 51.44 78 SER A O 1
ATOM 631 N N . GLU A 1 79 ? -0.409 1.097 -25.874 1.00 44.38 79 GLU A N 1
ATOM 632 C CA . GLU A 1 79 ? 0.002 0.026 -26.777 1.00 44.38 79 GLU A CA 1
ATOM 633 C C . GLU A 1 79 ? 1.537 -0.025 -26.828 1.00 44.38 79 GLU A C 1
ATOM 635 O O . GLU A 1 79 ? 2.178 0.558 -27.696 1.00 44.38 79 GLU A O 1
ATOM 640 N N . THR A 1 80 ? 2.171 -0.678 -25.857 1.00 41.09 80 THR A N 1
ATOM 641 C CA . THR A 1 80 ? 3.559 -1.103 -25.997 1.00 41.09 80 THR A CA 1
ATOM 642 C C . THR A 1 80 ? 3.545 -2.296 -26.928 1.00 41.09 80 THR A C 1
ATOM 644 O O . THR A 1 80 ? 3.134 -3.391 -26.549 1.00 41.09 80 THR A O 1
ATOM 647 N N . SER A 1 81 ? 3.944 -2.019 -28.164 1.00 45.44 81 SER A N 1
ATOM 648 C CA . SER A 1 81 ? 4.227 -2.954 -29.238 1.00 45.44 81 SER A CA 1
ATOM 649 C C . SER A 1 81 ? 5.133 -4.086 -28.747 1.00 45.44 81 SER A C 1
ATOM 651 O O . SER A 1 81 ? 6.355 -3.962 -28.744 1.00 45.44 81 SER A O 1
ATOM 653 N N . ASP A 1 82 ? 4.535 -5.207 -28.354 1.00 48.38 82 ASP A N 1
ATOM 654 C CA . ASP A 1 82 ? 5.213 -6.503 -28.269 1.00 48.38 82 ASP A CA 1
ATOM 655 C C . ASP A 1 82 ? 5.267 -7.098 -29.690 1.00 48.38 82 ASP A C 1
ATOM 657 O O . ASP A 1 82 ? 4.710 -8.151 -29.976 1.00 48.38 82 ASP A O 1
ATOM 661 N N . GLU A 1 83 ? 5.845 -6.356 -30.641 1.00 48.78 83 GLU A N 1
ATOM 662 C CA . GLU A 1 83 ? 6.174 -6.900 -31.959 1.00 48.78 83 GLU A CA 1
ATOM 663 C C . GLU A 1 83 ? 7.696 -7.087 -32.014 1.00 48.78 83 GLU A C 1
ATOM 665 O O . GLU A 1 83 ? 8.446 -6.121 -31.825 1.00 48.78 83 GLU A O 1
ATOM 670 N N . PRO A 1 84 ? 8.197 -8.320 -32.218 1.00 50.72 84 PRO A N 1
ATOM 671 C CA . PRO A 1 84 ? 9.629 -8.564 -32.300 1.00 50.72 84 PRO A CA 1
ATOM 672 C C . PRO A 1 84 ? 10.224 -7.789 -33.489 1.00 50.72 84 PRO A C 1
ATOM 674 O O . PRO A 1 84 ? 9.602 -7.718 -34.550 1.00 50.72 84 PRO A O 1
ATOM 677 N N . PRO A 1 85 ? 11.443 -7.227 -33.370 1.00 49.59 85 PRO A N 1
ATOM 678 C CA . PRO A 1 85 ? 12.021 -6.413 -34.430 1.00 49.59 85 PRO A CA 1
ATOM 679 C C . PRO A 1 85 ? 12.184 -7.236 -35.717 1.00 49.59 85 PRO A C 1
ATOM 681 O O . PRO A 1 85 ? 12.934 -8.217 -35.763 1.00 49.59 85 PRO A O 1
ATOM 684 N N . LEU A 1 86 ? 11.497 -6.816 -36.784 1.00 58.25 86 LEU A N 1
ATOM 685 C CA . LEU A 1 86 ? 11.641 -7.373 -38.129 1.00 58.25 86 LEU A CA 1
ATOM 686 C C . LEU A 1 86 ? 13.117 -7.313 -38.558 1.00 58.25 86 LEU A C 1
ATOM 688 O O . LEU A 1 86 ? 13.707 -6.241 -38.716 1.00 58.25 86 LEU A O 1
ATOM 692 N N . LYS A 1 87 ? 13.726 -8.489 -38.760 1.00 51.97 87 LYS A N 1
ATOM 693 C CA . LYS A 1 87 ? 15.102 -8.638 -39.258 1.00 51.97 87 LYS A CA 1
ATOM 694 C C . LYS A 1 87 ? 15.254 -7.881 -40.583 1.00 51.97 87 LYS A C 1
ATOM 696 O O . LYS A 1 87 ? 14.649 -8.258 -41.588 1.00 51.97 87 LYS A O 1
ATOM 701 N N . LYS A 1 88 ? 16.102 -6.846 -40.614 1.00 52.22 88 LYS A N 1
ATOM 702 C CA . LYS A 1 88 ? 16.499 -6.171 -41.861 1.00 52.22 88 LYS A CA 1
ATOM 703 C C . LYS A 1 88 ? 17.159 -7.196 -42.791 1.00 52.22 88 LYS A C 1
ATOM 705 O O . LYS A 1 88 ? 18.211 -7.745 -42.468 1.00 52.22 88 LYS A O 1
ATOM 710 N N . LYS A 1 89 ? 16.539 -7.465 -43.944 1.00 56.25 89 LYS A N 1
ATOM 711 C CA . LYS A 1 89 ? 17.131 -8.289 -45.007 1.00 56.25 89 LYS A CA 1
ATOM 712 C C . LYS A 1 89 ? 18.373 -7.574 -45.552 1.00 56.25 89 LYS A C 1
ATOM 714 O O . LYS A 1 89 ? 18.296 -6.412 -45.946 1.00 56.25 89 LYS A O 1
ATOM 719 N N . LYS A 1 90 ? 19.513 -8.268 -45.556 1.00 46.53 90 LYS A N 1
ATOM 720 C CA . LYS A 1 90 ? 20.762 -7.822 -46.186 1.00 46.53 90 LYS A CA 1
ATOM 721 C C . LYS A 1 90 ? 20.502 -7.637 -47.685 1.00 46.53 90 LYS A C 1
ATOM 723 O O . LYS A 1 90 ? 20.092 -8.586 -48.346 1.00 46.53 90 LYS A O 1
ATOM 728 N N . LYS A 1 91 ? 20.686 -6.417 -48.194 1.00 49.41 91 LYS A N 1
ATOM 729 C CA . LYS A 1 91 ? 20.600 -6.115 -49.627 1.00 49.41 91 LYS A CA 1
ATOM 730 C C . LYS A 1 91 ? 21.840 -6.722 -50.302 1.00 49.41 91 LYS A C 1
ATOM 732 O O . LYS A 1 91 ? 22.953 -6.418 -49.872 1.00 49.41 91 LYS A O 1
ATOM 737 N N . THR A 1 92 ? 21.617 -7.645 -51.236 1.00 50.53 92 THR A N 1
ATOM 738 C CA . THR A 1 92 ? 22.621 -8.159 -52.183 1.00 50.53 92 THR A CA 1
ATOM 739 C C . THR A 1 92 ? 22.982 -7.079 -53.189 1.00 50.53 92 THR A C 1
ATOM 741 O O . THR A 1 92 ? 22.073 -6.285 -53.531 1.00 50.53 92 THR A O 1
#

Sequence (92 aa):
LIPKYGLEATLYLDSKTVTFEYDEQEHTQTCGEKVFRVFDRVIVQLTIDQSNLQHLKLQTKLVEPKIEGFSVPPSTPSETSDEPPLKKKKKT

Foldseek 3Di:
DPVVVPDDDDDDPDDPVWDWDADPVQRWTDTPPDIDHPPDDFDKDWDWDCPPVVDIDIDIAGAPPDDPRGHDHDDDDDPPPPDPDDDDDDDD

pLDDT: mean 85.09, std 16.44, range [41.09, 96.25]

Secondary structure (DSSP, 8-state):
-BGGGTB--PPP---SS---EEETTTTEEEETTEEE-TT---EEEEEEE-SSTTS-EEEEEEEES--TTTPPPPPP------------PPP-